Protein AF-A0A157SH17-F1 (afdb_monomer_lite)

Foldseek 3Di:
DPDPPPPPPDDDPVVVVVVPVVCVPPVDDDDDDDDDDDDPVVVVVLVVVCVVVVHDSVVSVVVVCVVVVPPDDPVVVVVPVCPPPPDPPDPDDPPDPDDDPPDDD

pLDDT: mean 72.51, std 17.12, range [37.06, 94.5]

Organism: NCBI:txid288768

Secondary structure (DSSP, 8-state):
--SSGGG-SS--GGGTTHHHHHHHHH--PPPPP------HHHHHHHHHHHHHHT--HHHHHHHHHHHHH--PPPHHHHHTTT--TT----SS-PPPPPPPPPPP-

InterPro domains:
  IPR010985 Ribbon-helix-helix [SSF47598] (30-72)

Radius of gyration: 25.71 Å; chains: 1; bounding box: 42×43×70 Å

Structure (mmCIF, N/CA/C/O backbone):
data_AF-A0A157SH17-F1
#
_entry.id   AF-A0A157SH17-F1
#
loop_
_atom_site.group_PDB
_atom_site.id
_atom_site.type_symbol
_atom_site.label_atom_id
_atom_site.label_alt_id
_atom_site.label_comp_id
_atom_site.label_asym_id
_atom_site.label_entity_id
_atom_site.label_seq_id
_atom_site.pdbx_PDB_ins_code
_atom_site.Cartn_x
_atom_site.Cartn_y
_atom_site.Cartn_z
_atom_site.occupancy
_atom_site.B_iso_or_equiv
_atom_site.auth_seq_id
_atom_site.auth_comp_id
_atom_site.auth_asym_id
_atom_site.auth_atom_id
_atom_site.pdbx_PDB_model_num
ATOM 1 N N . MET A 1 1 ? 12.910 24.120 8.306 1.00 40.22 1 MET A N 1
ATOM 2 C CA . MET A 1 1 ? 12.489 24.328 9.717 1.00 40.22 1 MET A CA 1
ATOM 3 C C . MET A 1 1 ? 11.137 25.049 9.908 1.00 40.22 1 MET A C 1
ATOM 5 O O . MET A 1 1 ? 10.717 25.161 11.049 1.00 40.22 1 MET A O 1
ATOM 9 N N . LYS A 1 2 ? 10.405 25.507 8.871 1.00 45.53 2 LYS A N 1
ATOM 10 C CA . LYS A 1 2 ? 9.163 26.309 9.040 1.00 45.53 2 LYS A CA 1
ATOM 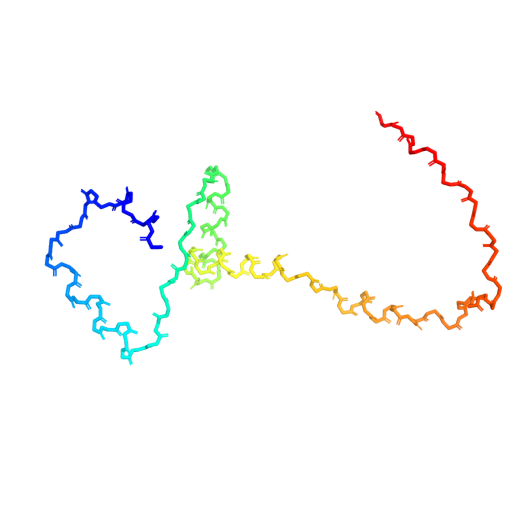11 C C . LYS A 1 2 ? 7.932 25.734 8.308 1.00 45.53 2 LYS A C 1
ATOM 13 O O . LYS A 1 2 ? 7.351 26.410 7.471 1.00 45.53 2 LYS A O 1
ATOM 18 N N . GLY A 1 3 ? 7.554 24.481 8.574 1.00 37.06 3 GLY A N 1
ATOM 19 C CA . GLY A 1 3 ? 6.395 23.852 7.903 1.00 37.06 3 GLY A CA 1
ATOM 20 C C . GLY A 1 3 ? 5.394 23.123 8.807 1.00 37.06 3 GLY A C 1
ATOM 21 O O . GLY A 1 3 ? 4.271 22.874 8.384 1.00 37.06 3 GLY A O 1
ATOM 22 N N . TRP A 1 4 ? 5.766 22.802 10.050 1.00 43.00 4 TRP A N 1
ATOM 23 C CA . TRP A 1 4 ? 5.054 21.800 10.860 1.00 43.00 4 TRP A CA 1
ATOM 24 C C . TRP A 1 4 ? 4.107 22.374 11.934 1.00 43.00 4 TRP A C 1
ATOM 26 O O . TRP A 1 4 ? 3.483 21.626 12.674 1.00 43.00 4 TRP A O 1
ATOM 36 N N . MET A 1 5 ? 3.928 23.698 12.004 1.00 42.94 5 MET A N 1
ATOM 37 C CA . MET A 1 5 ? 3.119 24.351 13.052 1.00 42.94 5 MET A CA 1
ATOM 38 C C . MET A 1 5 ? 1.604 24.427 12.782 1.00 42.94 5 MET A C 1
ATOM 40 O O . MET A 1 5 ? 0.872 24.976 13.600 1.00 42.94 5 MET A O 1
ATOM 44 N N . ARG A 1 6 ? 1.086 23.887 11.670 1.00 50.25 6 ARG A N 1
ATOM 45 C CA . ARG A 1 6 ? -0.338 24.069 11.315 1.00 50.25 6 ARG A CA 1
ATOM 46 C C . ARG A 1 6 ? -1.328 23.154 12.046 1.00 50.25 6 ARG A C 1
ATOM 48 O O . ARG A 1 6 ? -2.520 23.426 11.971 1.00 50.25 6 ARG A O 1
ATOM 55 N N . ASN A 1 7 ? -0.875 22.143 12.792 1.00 44.22 7 ASN A N 1
ATOM 56 C CA . ASN A 1 7 ? -1.771 21.169 13.437 1.00 44.22 7 ASN A CA 1
ATOM 57 C C . ASN A 1 7 ? -1.687 21.155 14.977 1.00 44.22 7 ASN A C 1
ATOM 59 O O . ASN A 1 7 ? -1.849 20.125 15.618 1.00 44.22 7 ASN A O 1
ATOM 63 N N . ALA A 1 8 ? -1.419 22.312 15.589 1.00 44.31 8 ALA A N 1
ATOM 64 C CA . ALA A 1 8 ? -1.198 22.450 17.032 1.00 44.31 8 ALA A CA 1
ATOM 65 C C . ALA A 1 8 ? -2.444 22.891 17.832 1.00 44.31 8 ALA A C 1
ATOM 67 O O . ALA A 1 8 ? -2.308 23.483 18.898 1.00 44.31 8 ALA A O 1
ATOM 68 N N . ARG A 1 9 ? -3.674 22.656 17.344 1.00 49.47 9 ARG A N 1
ATOM 69 C CA . ARG A 1 9 ? -4.890 23.131 18.048 1.00 49.47 9 ARG A CA 1
ATOM 70 C C . ARG A 1 9 ? -5.426 22.156 19.111 1.00 49.47 9 ARG A C 1
ATOM 72 O O . ARG A 1 9 ? -6.376 22.493 19.809 1.00 49.47 9 ARG A O 1
ATOM 79 N N . ARG A 1 10 ? -4.838 20.965 19.276 1.00 52.31 10 ARG A N 1
ATOM 80 C CA . ARG A 1 10 ? -5.319 19.965 20.250 1.00 52.31 10 ARG A CA 1
ATOM 81 C C . ARG A 1 10 ? -4.201 19.107 20.857 1.00 52.31 10 ARG A C 1
ATOM 83 O O . ARG A 1 10 ? -4.326 17.893 20.884 1.00 52.31 10 ARG A O 1
ATOM 90 N N . ILE A 1 11 ? -3.092 19.696 21.308 1.00 50.94 11 ILE A N 1
ATOM 91 C CA . ILE A 1 11 ? -2.073 18.939 22.062 1.00 50.94 11 ILE A CA 1
ATOM 92 C C . ILE A 1 11 ? -1.607 19.785 23.249 1.00 50.94 11 ILE A C 1
ATOM 94 O O . ILE A 1 11 ? -1.190 20.931 23.086 1.00 50.94 11 ILE A O 1
ATOM 98 N N . ASN A 1 12 ? -1.762 19.236 24.453 1.00 50.91 12 ASN A N 1
ATOM 99 C CA . ASN A 1 12 ? -1.508 19.907 25.723 1.00 50.91 12 ASN A CA 1
ATOM 100 C C . ASN A 1 12 ? 0.009 19.975 25.999 1.00 50.91 12 ASN A C 1
ATOM 102 O O . ASN A 1 12 ? 0.761 19.075 25.633 1.00 50.91 12 ASN A O 1
ATOM 106 N N . LYS A 1 13 ? 0.478 21.041 26.654 1.00 52.53 13 LYS A N 1
ATOM 107 C CA . LYS A 1 13 ? 1.909 21.408 26.775 1.00 52.53 13 LYS A CA 1
ATOM 108 C C . LYS A 1 13 ? 2.792 20.347 27.469 1.00 52.53 13 LYS A C 1
ATOM 110 O O 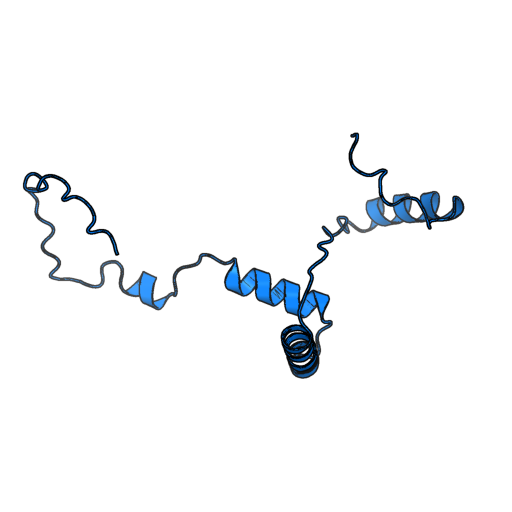. LYS A 1 13 ? 4.006 20.365 27.302 1.00 52.53 13 LYS A O 1
ATOM 115 N N . HIS A 1 14 ? 2.188 19.416 28.209 1.00 45.84 14 HIS A N 1
ATOM 116 C CA . HIS A 1 14 ? 2.873 18.326 28.919 1.00 45.84 14 HIS A CA 1
ATOM 117 C C . HIS A 1 14 ? 3.261 17.128 28.029 1.00 45.84 14 HIS A C 1
ATOM 119 O O . HIS A 1 14 ? 4.019 16.270 28.468 1.00 45.84 14 HIS A O 1
ATOM 125 N N . ASP A 1 15 ? 2.801 17.083 26.777 1.00 52.09 15 ASP A N 1
ATOM 126 C CA . ASP A 1 15 ? 3.048 15.965 25.847 1.00 52.09 15 ASP A CA 1
ATOM 127 C C . ASP A 1 15 ? 4.415 16.061 25.124 1.00 52.09 15 ASP A C 1
ATOM 129 O O . ASP A 1 15 ? 4.925 15.114 24.524 1.00 52.09 15 ASP A O 1
ATOM 133 N N . TRP A 1 16 ? 5.054 17.233 25.196 1.00 48.91 16 TRP A N 1
ATOM 134 C CA . TRP A 1 16 ? 6.260 17.545 24.418 1.00 48.91 16 TRP A CA 1
ATOM 135 C C . TRP A 1 16 ? 7.543 16.937 24.997 1.00 48.91 16 TRP A C 1
ATOM 137 O O . TRP A 1 16 ? 8.506 16.731 24.264 1.00 48.91 16 TRP A O 1
ATOM 147 N N . ALA A 1 17 ? 7.576 16.639 26.299 1.00 50.81 17 ALA A N 1
ATOM 148 C CA . ALA A 1 17 ? 8.765 16.081 26.946 1.00 50.81 17 ALA A CA 1
ATOM 149 C C . ALA A 1 17 ? 8.884 14.554 26.770 1.00 50.81 17 ALA A C 1
ATOM 151 O O . ALA A 1 17 ? 9.994 14.029 26.730 1.00 50.81 17 ALA A O 1
ATOM 152 N N . TYR A 1 18 ? 7.762 13.841 26.624 1.00 49.41 18 TYR A N 1
ATOM 153 C CA . TYR A 1 18 ? 7.747 12.373 26.557 1.00 49.41 18 TYR A CA 1
ATOM 154 C C . TYR A 1 18 ? 8.083 11.814 25.168 1.00 49.41 18 TYR A C 1
ATOM 156 O O . TYR A 1 18 ? 8.689 10.751 25.054 1.00 49.41 18 TYR A O 1
ATOM 164 N N . THR A 1 19 ? 7.746 12.532 24.098 1.00 52.25 19 THR A N 1
ATOM 165 C CA . THR A 1 19 ? 7.995 12.083 22.718 1.00 52.25 19 THR A CA 1
ATOM 166 C C . THR A 1 19 ? 9.453 12.251 22.269 1.00 52.25 19 THR A C 1
ATOM 168 O O . THR A 1 19 ? 9.902 11.545 21.362 1.00 52.25 19 THR A O 1
ATOM 171 N N . TRP A 1 20 ? 10.230 13.132 22.912 1.00 45.88 20 TRP A N 1
ATOM 172 C CA . TRP A 1 20 ? 11.616 13.416 22.507 1.00 45.88 20 TRP A CA 1
ATOM 173 C C . TRP A 1 20 ? 12.639 12.405 23.052 1.00 45.88 20 TRP A C 1
ATOM 175 O O . TRP A 1 20 ? 13.612 12.087 22.371 1.00 45.88 20 TRP A O 1
ATOM 185 N N . THR A 1 21 ? 12.412 11.840 24.240 1.00 52.06 21 THR A N 1
ATOM 186 C CA . THR A 1 21 ? 13.332 10.862 24.852 1.00 52.06 21 THR A CA 1
ATOM 187 C C . THR A 1 21 ? 13.159 9.446 24.296 1.00 52.06 21 THR A C 1
ATOM 189 O O . THR A 1 21 ? 14.155 8.765 24.063 1.00 52.06 21 THR A O 1
ATOM 192 N N . TYR A 1 22 ? 11.931 9.011 23.990 1.00 50.34 22 TYR A N 1
ATOM 193 C CA . TYR A 1 22 ? 11.687 7.666 23.442 1.00 50.34 22 TYR A CA 1
ATOM 194 C C . TYR A 1 22 ? 12.191 7.489 22.004 1.00 50.34 22 TYR A C 1
ATOM 196 O O . TYR A 1 22 ? 12.727 6.437 21.654 1.00 50.34 22 TYR A O 1
ATOM 204 N N . THR A 1 23 ? 12.075 8.526 21.175 1.00 52.06 23 THR A N 1
ATOM 205 C CA . THR A 1 23 ? 12.447 8.458 19.752 1.00 52.06 23 THR A CA 1
ATOM 206 C C . THR A 1 23 ? 13.963 8.332 19.549 1.00 52.06 23 THR A C 1
ATOM 208 O O . THR A 1 23 ? 14.409 7.676 18.611 1.00 52.06 23 THR A O 1
ATOM 211 N N . CYS A 1 24 ? 14.765 8.890 20.463 1.00 49.16 24 CYS A N 1
ATOM 212 C CA . CYS A 1 24 ? 16.228 8.827 20.406 1.00 49.16 24 CYS A CA 1
ATOM 213 C C . CYS A 1 24 ? 16.794 7.474 20.891 1.00 49.16 24 CYS A C 1
ATOM 215 O O . CYS A 1 24 ? 17.859 7.061 20.447 1.00 49.16 24 CYS A O 1
ATOM 217 N N . PHE A 1 25 ? 16.076 6.762 21.771 1.00 47.31 25 PHE A N 1
ATOM 218 C CA . PHE A 1 25 ? 16.530 5.487 22.346 1.00 47.31 25 PHE A CA 1
ATOM 219 C C . PHE A 1 25 ? 16.056 4.247 21.559 1.00 47.31 25 PHE A C 1
ATOM 221 O O . PHE A 1 25 ? 16.693 3.203 21.635 1.00 47.31 25 PHE A O 1
ATOM 228 N N . MET A 1 26 ? 14.967 4.347 20.780 1.00 55.41 26 MET A N 1
ATOM 229 C CA . MET A 1 26 ? 14.326 3.192 20.115 1.00 55.41 26 MET A CA 1
ATOM 230 C C . MET A 1 26 ? 14.412 3.186 18.575 1.00 55.41 26 MET A C 1
ATOM 232 O O . MET A 1 26 ? 13.897 2.264 17.950 1.00 55.41 26 MET A O 1
ATOM 236 N N . GLY A 1 27 ? 15.021 4.193 17.935 1.00 50.12 27 GLY A N 1
ATOM 237 C CA . GLY A 1 27 ? 15.232 4.198 16.475 1.00 50.12 27 GLY A CA 1
ATOM 238 C C . GLY A 1 27 ? 13.954 4.209 15.616 1.00 50.12 27 GLY A C 1
ATOM 239 O O . GLY A 1 27 ? 14.006 3.911 14.425 1.00 50.12 27 GLY A O 1
ATOM 240 N N . VAL A 1 28 ? 12.795 4.545 16.190 1.00 55.47 28 VAL A N 1
ATOM 241 C CA . VAL A 1 28 ? 11.526 4.627 15.453 1.00 55.47 28 VAL A CA 1
ATOM 242 C C . VAL A 1 2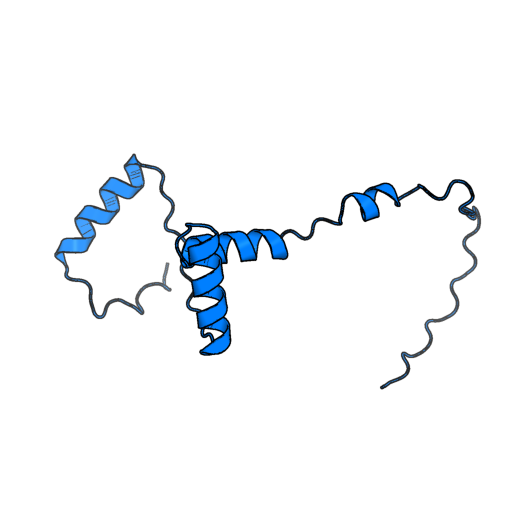8 ? 11.452 5.985 14.758 1.00 55.47 28 VAL A C 1
ATOM 244 O O . VAL A 1 28 ? 11.163 7.000 15.388 1.00 55.47 28 VAL A O 1
ATOM 247 N N . HIS A 1 29 ? 11.726 6.028 13.454 1.00 58.56 29 HIS A N 1
ATOM 248 C CA . HIS A 1 29 ? 11.519 7.245 12.669 1.00 58.56 29 HIS A CA 1
ATOM 249 C C . HIS A 1 29 ? 10.036 7.658 12.701 1.00 58.56 29 HIS A C 1
ATOM 251 O O . HIS A 1 29 ? 9.163 6.789 12.612 1.00 58.56 29 HIS A O 1
ATOM 257 N N . PRO A 1 30 ? 9.719 8.964 12.797 1.00 59.94 30 PRO A N 1
ATOM 258 C CA . PRO A 1 30 ? 8.340 9.423 12.715 1.00 59.94 30 PRO A CA 1
ATOM 259 C C . PRO A 1 30 ? 7.759 9.006 11.361 1.00 59.94 30 PRO A C 1
ATOM 261 O O . PRO A 1 30 ? 8.244 9.424 10.308 1.00 59.94 30 PRO A O 1
ATOM 264 N N . MET A 1 31 ? 6.738 8.150 11.390 1.00 72.88 31 MET A N 1
ATOM 265 C CA . MET A 1 31 ? 6.073 7.677 10.181 1.00 72.88 31 MET A CA 1
ATOM 266 C C . MET A 1 31 ? 5.423 8.858 9.456 1.00 72.88 31 MET A C 1
ATOM 268 O O . MET A 1 31 ? 4.673 9.631 10.055 1.00 72.88 31 MET A O 1
ATOM 272 N N . SER A 1 32 ? 5.689 8.989 8.156 1.00 70.56 32 SER A N 1
ATOM 273 C CA . SER A 1 32 ? 4.997 9.958 7.308 1.00 70.56 32 SER A CA 1
ATOM 274 C C . SER A 1 32 ? 3.497 9.654 7.297 1.00 70.56 32 SER A C 1
ATOM 276 O O . SER A 1 32 ? 3.089 8.561 6.902 1.00 70.56 32 SER A O 1
ATOM 278 N N . GLN A 1 33 ? 2.678 10.616 7.722 1.00 80.50 33 GLN A N 1
ATOM 279 C CA . GLN A 1 33 ? 1.223 10.493 7.726 1.00 80.50 33 GLN A CA 1
ATOM 280 C C . GLN A 1 33 ? 0.633 11.049 6.425 1.00 80.50 33 GLN A C 1
ATOM 282 O O . GLN A 1 33 ? 0.987 12.148 5.998 1.00 80.50 33 GLN A O 1
ATOM 287 N N . ILE A 1 34 ? -0.302 10.306 5.830 1.00 85.00 34 ILE A N 1
ATOM 288 C CA . ILE A 1 34 ? -1.082 10.717 4.656 1.00 85.00 34 ILE A CA 1
ATOM 289 C C . ILE A 1 34 ? -2.567 10.672 5.034 1.00 85.00 34 ILE A C 1
ATOM 291 O O . ILE A 1 34 ? -3.009 9.728 5.687 1.00 85.00 34 ILE A O 1
ATOM 295 N N . THR A 1 35 ? -3.329 11.688 4.625 1.00 89.19 35 THR A N 1
ATOM 296 C CA . THR A 1 35 ? -4.796 11.705 4.726 1.00 89.19 35 THR A CA 1
ATOM 297 C C . THR A 1 35 ? -5.373 11.443 3.341 1.00 89.19 35 THR A C 1
ATOM 299 O O . THR A 1 35 ? -5.100 12.207 2.416 1.00 89.19 35 THR A O 1
ATOM 302 N N . LEU A 1 36 ? -6.156 10.375 3.203 1.00 85.88 36 LEU A N 1
ATOM 303 C CA . LEU A 1 36 ? -6.771 9.946 1.949 1.00 85.88 36 LEU A CA 1
ATOM 304 C C . LEU A 1 36 ? -8.294 10.008 2.089 1.00 85.88 36 LEU A C 1
ATOM 306 O O . LEU A 1 36 ? -8.839 9.474 3.053 1.00 85.88 36 LEU A O 1
ATOM 310 N N . TYR A 1 37 ? -8.964 10.661 1.141 1.00 89.56 37 TYR A N 1
ATOM 311 C CA . TYR A 1 37 ? -10.421 10.624 1.037 1.00 89.56 37 TYR A CA 1
ATOM 312 C C . TYR A 1 37 ? -10.816 9.420 0.188 1.00 89.56 37 TYR A C 1
ATOM 314 O O . TYR A 1 37 ? -10.308 9.262 -0.921 1.00 89.56 37 TYR A O 1
ATOM 322 N N . LEU A 1 38 ? -11.697 8.584 0.725 1.00 90.06 38 LEU A N 1
ATOM 323 C CA . LEU A 1 38 ? -12.256 7.413 0.061 1.00 90.06 38 LEU A CA 1
ATOM 324 C C . LEU A 1 38 ? -13.773 7.576 0.023 1.00 90.06 38 LEU A C 1
ATOM 326 O O . LEU A 1 38 ? -14.352 8.126 0.959 1.00 90.06 38 LEU A O 1
ATOM 330 N N . ASP A 1 39 ? -14.401 7.116 -1.051 1.00 94.50 39 ASP A N 1
ATOM 331 C CA . ASP A 1 39 ? -15.846 6.920 -1.071 1.00 94.50 39 ASP A CA 1
ATOM 332 C C . ASP A 1 39 ? -16.239 5.702 -0.215 1.00 94.50 39 ASP A C 1
ATOM 334 O O . ASP A 1 39 ? -15.401 4.862 0.130 1.00 94.50 39 ASP A O 1
ATOM 338 N N . ASP A 1 40 ? -17.528 5.600 0.111 1.00 94.25 40 ASP A N 1
ATOM 339 C CA . ASP A 1 40 ? -18.047 4.554 0.996 1.00 94.25 40 ASP A CA 1
ATOM 340 C C . ASP A 1 40 ? -17.798 3.137 0.455 1.00 94.25 40 ASP A C 1
ATOM 342 O O . ASP A 1 40 ? -17.522 2.218 1.231 1.00 94.25 40 ASP A O 1
ATOM 346 N N . ALA A 1 41 ? -17.843 2.947 -0.869 1.00 94.06 41 ALA A N 1
ATOM 347 C CA . ALA A 1 41 ? -17.606 1.641 -1.476 1.00 94.06 41 ALA A CA 1
ATOM 348 C C . ALA A 1 41 ? -16.126 1.252 -1.371 1.00 94.06 41 ALA A C 1
ATOM 350 O O . ALA A 1 41 ? -15.804 0.131 -0.972 1.00 94.06 41 ALA A O 1
ATOM 351 N N . THR A 1 42 ? -15.214 2.186 -1.644 1.00 91.56 42 THR A N 1
ATOM 352 C CA . THR A 1 42 ? -13.774 1.948 -1.487 1.00 91.56 42 THR A CA 1
ATOM 353 C C . THR A 1 42 ? -13.397 1.713 -0.023 1.00 91.56 42 THR A C 1
ATOM 355 O O . THR A 1 42 ? -12.573 0.846 0.268 1.00 91.56 42 THR A O 1
ATOM 358 N N . GLN A 1 43 ? -14.018 2.427 0.920 1.00 92.38 43 GLN A N 1
ATOM 359 C CA . GLN A 1 43 ? -13.798 2.190 2.346 1.00 92.38 43 GLN A CA 1
ATOM 360 C C . GLN A 1 43 ? -14.248 0.780 2.764 1.00 92.38 43 GLN A C 1
ATOM 362 O O . GLN A 1 43 ? -13.515 0.105 3.485 1.00 92.38 43 GLN A O 1
ATOM 367 N N . ALA A 1 44 ? -15.398 0.305 2.275 1.00 94.31 44 ALA A N 1
ATOM 368 C CA . ALA A 1 44 ? -15.868 -1.053 2.549 1.00 94.31 44 ALA A CA 1
ATOM 369 C C . ALA A 1 44 ? -14.890 -2.124 2.031 1.00 94.31 44 ALA A C 1
ATOM 371 O O . ALA A 1 44 ? -14.592 -3.080 2.747 1.00 94.31 44 ALA A O 1
ATOM 372 N N . LEU A 1 45 ? -14.320 -1.926 0.836 1.00 92.94 45 LEU A N 1
ATOM 373 C CA . LEU A 1 45 ? -13.309 -2.829 0.273 1.00 92.94 45 LEU A CA 1
ATOM 374 C C . LEU A 1 45 ? -12.033 -2.885 1.123 1.00 92.94 45 LEU A C 1
ATOM 376 O O . LEU A 1 45 ? -11.487 -3.965 1.351 1.00 92.94 45 LEU A O 1
ATOM 380 N N . VAL A 1 46 ? -11.553 -1.732 1.604 1.00 92.75 46 VAL A N 1
ATOM 381 C CA . VAL A 1 46 ? -10.389 -1.674 2.505 1.00 92.75 46 VAL A CA 1
ATOM 382 C C . VAL A 1 46 ? -10.678 -2.429 3.799 1.00 92.75 46 VAL A C 1
ATOM 384 O O . VAL A 1 46 ? -9.813 -3.150 4.293 1.00 92.75 46 VAL A O 1
ATOM 387 N N . ASP A 1 47 ? -11.882 -2.275 4.345 1.00 92.88 47 ASP A N 1
ATOM 388 C CA . ASP A 1 47 ? -12.282 -2.895 5.606 1.00 92.88 47 ASP A CA 1
ATOM 389 C C . ASP A 1 47 ? -12.351 -4.417 5.489 1.00 92.88 47 ASP A C 1
ATOM 391 O O . ASP A 1 47 ? -11.753 -5.121 6.307 1.00 92.88 47 ASP A O 1
ATOM 395 N N . GLU A 1 48 ? -13.005 -4.918 4.441 1.00 94.38 48 GLU A N 1
ATOM 396 C CA . GLU A 1 48 ? -13.100 -6.347 4.149 1.00 94.38 48 GLU A CA 1
ATOM 397 C C . GLU A 1 48 ? -11.712 -6.958 3.924 1.00 94.38 48 GLU A C 1
ATOM 399 O O . GLU A 1 48 ? -11.365 -7.974 4.528 1.00 94.38 48 GLU A O 1
ATOM 404 N N . ALA A 1 49 ? -10.872 -6.312 3.112 1.00 92.44 49 ALA A N 1
ATOM 405 C CA . ALA A 1 49 ? -9.549 -6.830 2.789 1.00 92.44 49 ALA A CA 1
ATOM 406 C C . ALA A 1 49 ? -8.574 -6.764 3.980 1.00 92.44 49 ALA A C 1
ATOM 408 O O . ALA A 1 49 ? -7.755 -7.671 4.175 1.00 92.44 49 ALA A O 1
ATOM 409 N N . ALA A 1 50 ? -8.672 -5.728 4.817 1.00 93.00 50 ALA A N 1
ATOM 410 C CA . ALA A 1 50 ? -7.921 -5.640 6.065 1.00 93.00 50 ALA A CA 1
ATOM 411 C C . ALA A 1 50 ? -8.346 -6.750 7.041 1.00 93.00 50 ALA A C 1
ATOM 413 O O . ALA A 1 50 ? -7.491 -7.425 7.617 1.00 93.00 50 ALA A O 1
ATOM 414 N N . GLN A 1 51 ? -9.652 -7.003 7.168 1.00 92.12 51 GLN A N 1
ATOM 415 C CA . GLN A 1 51 ? -10.180 -8.076 8.010 1.00 92.12 51 GLN A CA 1
ATOM 416 C C . GLN A 1 51 ? -9.767 -9.464 7.501 1.00 92.12 51 GLN A C 1
ATOM 418 O O . GLN A 1 51 ? -9.275 -10.273 8.286 1.00 92.12 51 GLN A O 1
ATOM 423 N N . ALA A 1 52 ? -9.894 -9.723 6.198 1.00 92.12 52 ALA A N 1
ATOM 424 C CA . ALA A 1 52 ? -9.504 -10.987 5.573 1.00 92.12 52 ALA A CA 1
ATOM 425 C C . ALA A 1 52 ? -7.999 -11.279 5.708 1.00 92.12 52 ALA A C 1
ATOM 427 O O . ALA A 1 52 ? -7.600 -12.432 5.859 1.00 92.12 52 ALA A O 1
ATOM 428 N N . SER A 1 53 ? -7.159 -10.240 5.690 1.00 88.12 53 SER A N 1
ATOM 429 C CA . SER A 1 53 ? -5.708 -10.363 5.888 1.00 88.12 53 SER A CA 1
ATOM 430 C C . SER A 1 53 ? -5.272 -10.373 7.361 1.00 88.12 53 SER A C 1
ATOM 432 O O . SER A 1 53 ? -4.095 -10.604 7.640 1.00 88.12 53 SER A O 1
ATOM 434 N N . GLY A 1 54 ? -6.182 -10.107 8.308 1.00 92.81 54 GLY A N 1
ATOM 435 C CA . GLY A 1 54 ? -5.869 -9.973 9.736 1.00 92.81 54 GLY A CA 1
ATOM 436 C C . GLY A 1 54 ? -4.983 -8.765 10.071 1.00 92.81 54 GLY A C 1
ATOM 437 O O . GLY A 1 54 ? -4.332 -8.744 11.116 1.00 92.81 54 GLY A O 1
ATOM 438 N N . MET A 1 55 ? -4.916 -7.768 9.184 1.00 91.50 55 MET A N 1
ATOM 439 C CA . MET A 1 55 ? -4.073 -6.580 9.338 1.00 91.50 55 MET A CA 1
ATOM 440 C C . MET A 1 55 ? -4.901 -5.349 9.712 1.00 91.50 55 MET A C 1
ATOM 442 O O . MET A 1 55 ? -6.094 -5.256 9.438 1.00 91.50 55 MET A O 1
ATOM 446 N N . SER A 1 56 ? -4.256 -4.342 10.308 1.00 92.38 56 SER A N 1
ATOM 447 C CA . SER A 1 56 ? -4.894 -3.031 10.454 1.00 92.38 56 SER A CA 1
ATOM 448 C C . SER A 1 56 ? -5.040 -2.351 9.090 1.00 92.38 56 SER A C 1
ATOM 450 O O . SER A 1 56 ? -4.179 -2.506 8.223 1.00 92.38 56 SER A O 1
ATOM 452 N N . LYS A 1 57 ? -6.088 -1.535 8.919 1.00 90.25 57 LYS A N 1
ATOM 453 C CA . LYS A 1 57 ? -6.368 -0.807 7.666 1.00 90.25 57 LYS A CA 1
ATOM 454 C C . LYS A 1 57 ? -5.144 -0.037 7.155 1.00 90.25 57 LYS A C 1
ATOM 456 O O . LYS A 1 57 ? -4.753 -0.192 6.005 1.00 90.25 57 LYS A O 1
ATOM 461 N N . SER A 1 58 ? -4.471 0.723 8.025 1.00 88.12 58 SER A N 1
ATOM 462 C CA . SER A 1 58 ? -3.269 1.486 7.652 1.00 88.12 58 SER A CA 1
ATOM 463 C C . SER A 1 58 ? -2.108 0.593 7.208 1.00 88.12 58 SER A C 1
ATOM 465 O O . SER A 1 58 ? -1.387 0.948 6.278 1.00 88.12 58 SER A O 1
ATOM 467 N N . ARG A 1 59 ? -1.917 -0.569 7.852 1.00 88.62 59 ARG A N 1
ATOM 468 C CA . ARG A 1 59 ? -0.880 -1.530 7.452 1.00 88.62 59 ARG A CA 1
ATOM 469 C C . ARG A 1 59 ? -1.222 -2.160 6.106 1.00 88.62 59 ARG A C 1
ATOM 471 O O . ARG A 1 59 ? -0.347 -2.237 5.251 1.00 88.62 59 ARG A O 1
ATOM 478 N N . TRP A 1 60 ? -2.479 -2.550 5.918 1.00 93.69 60 TRP A N 1
ATOM 479 C CA . TRP A 1 60 ? -2.970 -3.124 4.671 1.00 93.69 60 TRP A CA 1
ATOM 480 C C . TRP A 1 60 ? -2.804 -2.150 3.497 1.00 93.69 60 TRP A C 1
ATOM 482 O O . TRP A 1 60 ? -2.218 -2.512 2.481 1.00 93.69 60 TRP A O 1
ATOM 492 N N . VAL A 1 61 ? -3.200 -0.883 3.667 1.00 91.44 61 VAL A N 1
ATOM 493 C CA . VAL A 1 61 ? -3.003 0.166 2.650 1.00 91.44 61 VAL A CA 1
ATOM 494 C C . VAL A 1 61 ? -1.515 0.388 2.360 1.00 91.44 61 VAL A C 1
ATOM 496 O O . VAL A 1 61 ? -1.133 0.544 1.204 1.00 91.44 61 VAL A O 1
ATOM 499 N N . ALA A 1 62 ? -0.648 0.366 3.376 1.00 89.19 62 ALA A N 1
ATOM 500 C CA . ALA A 1 62 ? 0.792 0.508 3.167 1.00 89.19 62 ALA A CA 1
ATOM 501 C C . ALA A 1 62 ? 1.398 -0.661 2.366 1.00 89.19 62 ALA A C 1
ATOM 503 O O . ALA A 1 62 ? 2.255 -0.425 1.515 1.00 89.19 62 ALA A O 1
ATOM 504 N N . GLU A 1 63 ? 0.961 -1.902 2.610 1.00 88.25 63 GLU A N 1
ATOM 505 C CA . GLU A 1 63 ? 1.353 -3.062 1.791 1.00 88.25 63 GLU A CA 1
ATOM 506 C C . GLU A 1 63 ? 0.829 -2.941 0.359 1.00 88.25 63 GLU A C 1
ATOM 508 O O . GLU A 1 63 ? 1.558 -3.213 -0.593 1.00 88.25 63 GLU A O 1
ATOM 513 N N . LEU A 1 64 ? -0.412 -2.477 0.194 1.00 89.38 64 LEU A N 1
ATOM 514 C CA . LEU A 1 64 ? -1.001 -2.246 -1.120 1.00 89.38 64 LEU A CA 1
ATOM 515 C C . LEU A 1 64 ? -0.173 -1.233 -1.919 1.00 89.38 64 LEU A C 1
ATOM 517 O O . LEU A 1 64 ? 0.188 -1.496 -3.063 1.00 89.38 64 LEU A O 1
ATOM 521 N N . ILE A 1 65 ? 0.193 -0.108 -1.297 1.00 88.12 65 ILE A N 1
ATOM 522 C CA . ILE A 1 65 ? 1.056 0.901 -1.919 1.00 88.12 65 ILE A CA 1
ATOM 523 C C . ILE A 1 65 ? 2.406 0.291 -2.287 1.00 88.12 65 ILE A C 1
ATOM 525 O O . ILE A 1 65 ? 2.852 0.504 -3.405 1.00 88.12 65 ILE A O 1
ATOM 529 N N . ARG A 1 66 ? 3.043 -0.498 -1.410 1.00 86.19 66 ARG A N 1
ATOM 530 C CA . ARG A 1 66 ? 4.306 -1.182 -1.744 1.00 86.19 66 ARG A CA 1
ATOM 531 C C . ARG A 1 66 ? 4.166 -2.069 -2.977 1.00 86.19 66 ARG A C 1
ATOM 533 O O . ARG A 1 66 ? 4.998 -1.976 -3.870 1.00 86.19 66 ARG A O 1
ATOM 540 N N . LYS A 1 67 ? 3.101 -2.871 -3.038 1.00 85.81 67 LYS A N 1
ATOM 541 C CA . LYS A 1 67 ? 2.837 -3.808 -4.136 1.00 85.81 67 LYS A CA 1
ATOM 542 C C . LYS A 1 67 ? 2.613 -3.114 -5.484 1.00 85.81 67 LYS A C 1
ATOM 544 O O . LYS A 1 67 ? 2.991 -3.661 -6.510 1.00 85.81 67 LYS A O 1
ATOM 549 N N . TYR A 1 68 ? 1.967 -1.948 -5.499 1.00 83.50 68 TYR A N 1
ATOM 550 C CA . TYR A 1 68 ? 1.709 -1.213 -6.746 1.00 83.50 68 TYR A CA 1
ATOM 551 C C . TYR A 1 68 ? 2.801 -0.198 -7.092 1.00 83.50 68 TYR A C 1
ATOM 553 O O . TYR A 1 68 ? 3.002 0.107 -8.263 1.00 83.50 68 TYR A O 1
ATOM 561 N N . ALA A 1 69 ? 3.503 0.338 -6.094 1.00 79.56 69 ALA A N 1
ATOM 562 C 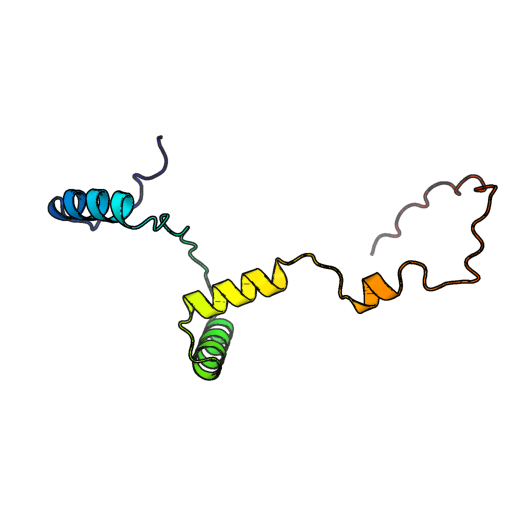CA . ALA A 1 69 ? 4.611 1.263 -6.301 1.00 79.56 69 ALA A CA 1
ATOM 563 C C . ALA A 1 69 ? 5.922 0.544 -6.641 1.00 79.56 69 ALA A C 1
ATOM 565 O O . ALA A 1 69 ? 6.840 1.192 -7.144 1.00 79.56 69 ALA A O 1
ATOM 566 N N . SER A 1 70 ? 6.028 -0.768 -6.399 1.00 71.81 70 SER A N 1
ATOM 567 C CA . SER A 1 70 ? 7.114 -1.575 -6.946 1.00 71.81 70 SER A CA 1
ATOM 568 C C . SER A 1 70 ? 6.985 -1.602 -8.470 1.00 71.81 70 SER A C 1
ATOM 570 O O . SER A 1 70 ? 6.233 -2.395 -9.029 1.00 71.81 70 SER A O 1
ATOM 572 N N . GLN A 1 71 ? 7.716 -0.714 -9.145 1.00 64.12 71 GLN A N 1
ATOM 573 C CA . GLN A 1 71 ? 7.858 -0.658 -10.606 1.00 64.12 71 GLN A CA 1
ATOM 574 C C . GLN A 1 71 ? 8.763 -1.785 -11.130 1.00 64.12 71 GLN A C 1
ATOM 576 O O . GLN A 1 71 ? 9.568 -1.590 -12.040 1.00 64.12 71 GLN A O 1
ATOM 581 N N . GLU A 1 72 ? 8.682 -2.961 -10.518 1.00 68.62 72 GLU A N 1
ATOM 582 C CA . GLU A 1 72 ? 9.439 -4.121 -10.953 1.00 68.62 72 GLU A CA 1
ATOM 583 C C . GLU A 1 72 ? 8.665 -4.796 -12.079 1.00 68.62 72 GLU A C 1
ATOM 585 O O . GLU A 1 72 ? 7.474 -5.097 -11.961 1.00 68.62 72 GLU A O 1
ATOM 590 N N . TRP A 1 73 ? 9.342 -4.994 -13.207 1.00 70.75 73 TRP A N 1
ATOM 591 C CA . TRP A 1 73 ? 8.784 -5.768 -14.303 1.00 70.75 73 TRP A CA 1
ATOM 592 C C . TRP A 1 73 ? 8.540 -7.201 -13.814 1.00 70.75 73 TRP A C 1
ATOM 594 O O . TRP A 1 73 ? 9.406 -7.752 -13.130 1.00 70.75 73 TRP A O 1
ATOM 604 N N . PRO A 1 74 ? 7.395 -7.822 -14.157 1.00 76.56 74 PRO A N 1
ATOM 605 C CA . PRO A 1 74 ? 7.150 -9.222 -13.842 1.00 76.56 74 PRO A CA 1
ATOM 606 C C . PRO A 1 74 ? 8.331 -10.083 -14.289 1.00 76.56 74 PRO A C 1
ATOM 608 O O . PRO A 1 74 ? 8.898 -9.845 -15.358 1.00 76.56 74 PRO A O 1
ATOM 611 N N . ALA A 1 75 ? 8.685 -11.092 -13.494 1.00 75.56 75 ALA A N 1
ATOM 612 C CA . ALA A 1 75 ? 9.800 -11.983 -13.810 1.00 75.56 75 ALA A CA 1
ATOM 613 C C . ALA A 1 75 ? 9.659 -12.602 -15.210 1.00 75.56 75 ALA A C 1
ATOM 615 O O . ALA A 1 75 ? 10.650 -12.718 -15.921 1.00 75.56 75 ALA A O 1
ATOM 616 N N . ASP A 1 76 ? 8.430 -12.892 -15.645 1.00 78.50 76 ASP A N 1
ATOM 617 C CA . ASP A 1 76 ? 8.133 -13.386 -16.992 1.00 78.50 76 ASP A CA 1
ATOM 618 C C . ASP A 1 76 ? 8.512 -12.372 -18.088 1.00 78.50 76 ASP A C 1
ATOM 620 O O . ASP A 1 76 ? 9.078 -12.746 -19.112 1.00 78.50 76 ASP A O 1
ATOM 624 N N . CYS A 1 77 ? 8.276 -11.074 -17.861 1.00 77.44 77 CYS A N 1
ATOM 625 C CA . CYS A 1 77 ? 8.691 -10.007 -18.779 1.00 77.44 77 CYS A CA 1
ATOM 626 C C . CYS A 1 77 ? 10.217 -9.870 -18.842 1.00 77.44 77 CYS A C 1
ATOM 628 O O . CYS A 1 77 ? 10.764 -9.599 -19.908 1.00 77.44 77 CYS A O 1
ATOM 630 N N . LEU A 1 78 ? 10.908 -10.072 -17.715 1.00 77.56 78 LEU A N 1
ATOM 631 C CA . LEU A 1 78 ? 12.372 -10.094 -17.674 1.00 77.56 78 LEU A CA 1
ATOM 632 C C . LEU A 1 78 ? 12.939 -11.353 -18.339 1.00 77.56 78 LEU A C 1
ATOM 634 O O . LEU A 1 78 ? 13.929 -11.263 -19.054 1.00 77.56 78 LEU A O 1
ATOM 638 N N . ALA A 1 79 ? 12.299 -12.508 -18.159 1.00 80.31 79 ALA A N 1
ATOM 639 C CA . ALA A 1 79 ? 12.703 -13.769 -18.776 1.00 80.31 79 ALA A CA 1
ATOM 640 C C . ALA A 1 79 ? 12.539 -13.750 -20.303 1.00 80.31 79 ALA A C 1
ATOM 642 O O . ALA A 1 79 ? 13.288 -14.412 -21.016 1.00 80.31 79 ALA A O 1
ATOM 643 N N . LEU A 1 80 ? 11.585 -12.963 -20.809 1.00 78.25 80 LEU A N 1
ATOM 644 C CA . LEU A 1 80 ? 11.405 -12.714 -22.239 1.00 78.25 80 LEU A CA 1
ATOM 645 C C . LEU A 1 80 ? 12.507 -11.826 -22.841 1.00 78.25 80 LEU A C 1
ATOM 647 O O . LEU A 1 80 ? 12.716 -11.863 -24.057 1.00 78.25 80 LEU A O 1
ATOM 651 N N . ALA A 1 81 ? 13.227 -11.040 -22.033 1.00 72.56 81 ALA A N 1
ATOM 652 C CA . ALA A 1 81 ? 14.322 -10.209 -22.522 1.00 72.56 81 ALA A CA 1
ATOM 653 C C . ALA A 1 81 ? 15.469 -11.100 -23.030 1.00 72.56 81 ALA A C 1
ATOM 655 O O . ALA A 1 81 ? 16.152 -11.768 -22.259 1.00 72.56 81 ALA A O 1
ATOM 656 N N . GLY A 1 82 ? 15.672 -11.124 -24.349 1.00 70.50 82 GLY A N 1
ATOM 657 C CA . GLY A 1 82 ? 16.677 -11.977 -24.992 1.00 70.50 82 GLY A CA 1
ATOM 658 C C . GLY A 1 82 ? 16.238 -13.426 -25.244 1.00 70.50 82 GLY A C 1
ATOM 659 O O . GLY A 1 82 ? 17.032 -14.202 -25.763 1.00 70.50 82 GLY A O 1
ATOM 660 N N . ALA A 1 83 ? 14.982 -13.797 -24.956 1.00 75.12 83 ALA A N 1
ATOM 661 C CA . ALA A 1 83 ? 14.440 -15.124 -25.288 1.00 75.12 83 ALA A CA 1
ATOM 662 C C . ALA A 1 83 ? 14.246 -15.343 -26.803 1.00 75.12 83 ALA A C 1
ATOM 664 O O . ALA A 1 83 ? 14.069 -16.472 -27.263 1.00 75.12 83 ALA A O 1
ATOM 665 N N . PHE A 1 84 ? 14.285 -14.270 -27.595 1.00 72.00 84 PHE A N 1
ATOM 666 C CA . PHE A 1 84 ? 14.225 -14.334 -29.051 1.00 72.00 84 PHE A CA 1
ATOM 667 C C . PHE A 1 84 ? 15.610 -14.665 -29.622 1.00 72.00 84 PHE A C 1
ATOM 669 O O . PHE A 1 84 ? 16.390 -13.769 -29.934 1.00 72.00 84 PHE A O 1
ATOM 676 N N . ALA A 1 85 ? 15.905 -15.961 -29.762 1.00 64.69 85 ALA A N 1
ATOM 677 C CA . ALA A 1 85 ? 17.165 -16.451 -30.333 1.00 64.69 85 ALA A CA 1
ATOM 678 C C . ALA A 1 85 ? 17.375 -16.022 -31.800 1.00 64.69 85 ALA A C 1
ATOM 680 O O . ALA A 1 85 ? 18.501 -15.765 -32.209 1.00 64.69 85 ALA A O 1
ATOM 681 N N . ASP A 1 86 ? 16.285 -15.893 -32.561 1.00 64.31 86 ASP A N 1
ATOM 682 C CA . ASP A 1 86 ? 16.258 -15.441 -33.960 1.00 64.31 86 ASP A CA 1
ATOM 683 C C . ASP A 1 86 ? 15.863 -13.958 -34.082 1.00 64.31 86 ASP A C 1
ATOM 685 O O . ASP A 1 86 ? 15.239 -13.538 -35.057 1.00 64.31 86 ASP A O 1
ATOM 689 N N . PHE A 1 87 ? 16.170 -13.130 -33.074 1.00 60.91 87 PHE A N 1
ATOM 690 C CA . PHE A 1 87 ? 16.004 -11.689 -33.239 1.00 60.91 87 PHE A CA 1
ATOM 691 C C . PHE A 1 87 ? 17.065 -11.201 -34.231 1.00 60.91 87 PHE A C 1
ATOM 693 O O . PHE A 1 87 ? 18.255 -11.309 -33.923 1.00 60.91 87 PHE A O 1
ATOM 700 N N . PRO A 1 88 ? 16.689 -10.665 -35.408 1.00 66.94 88 PRO A N 1
ATOM 701 C CA . PRO A 1 88 ? 17.661 -10.141 -36.348 1.00 66.94 88 PRO A CA 1
ATOM 702 C C . PRO A 1 88 ? 18.246 -8.862 -35.746 1.00 66.94 88 PRO A C 1
ATOM 704 O O . PRO A 1 88 ? 17.732 -7.762 -35.957 1.00 66.94 88 PRO A O 1
ATOM 707 N N . LEU A 1 89 ? 19.312 -9.012 -34.958 1.00 63.69 89 LEU A N 1
ATOM 708 C CA . LEU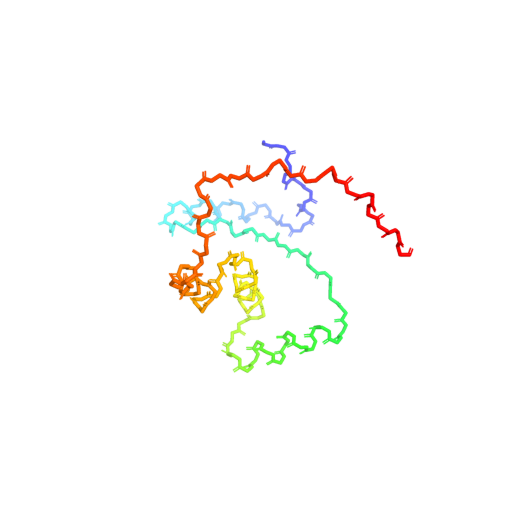 A 1 89 ? 20.201 -7.930 -34.567 1.00 63.69 89 LEU A CA 1
ATOM 709 C C . LEU A 1 89 ? 20.822 -7.416 -35.867 1.00 63.69 89 LEU A C 1
ATOM 711 O O . LEU A 1 89 ? 21.806 -7.957 -36.359 1.00 63.69 89 LEU A O 1
ATOM 715 N N . ARG A 1 90 ? 20.165 -6.439 -36.499 1.00 63.34 90 ARG A N 1
ATOM 716 C CA . ARG A 1 90 ? 20.690 -5.805 -37.706 1.00 63.34 90 ARG A CA 1
ATOM 717 C C . ARG A 1 90 ? 21.967 -5.064 -37.323 1.00 63.34 90 ARG A C 1
ATOM 719 O O . ARG A 1 90 ? 21.920 -4.183 -36.470 1.00 63.34 90 ARG A O 1
ATOM 726 N N . GLU A 1 91 ? 23.075 -5.423 -37.962 1.00 68.19 91 GLU A N 1
ATOM 727 C CA . GLU A 1 91 ? 24.346 -4.695 -37.851 1.00 68.19 91 GLU A CA 1
ATOM 728 C C . GLU A 1 91 ? 24.215 -3.276 -38.432 1.00 68.19 91 GLU A C 1
ATOM 730 O O . GLU A 1 91 ? 24.778 -2.330 -37.886 1.00 68.19 91 GLU A O 1
ATOM 735 N N . ASP A 1 92 ? 23.370 -3.120 -39.458 1.00 69.06 92 ASP A N 1
ATOM 736 C CA . ASP A 1 92 ? 23.000 -1.838 -40.053 1.00 69.06 92 ASP A CA 1
ATOM 737 C C . ASP A 1 92 ? 21.586 -1.430 -39.622 1.00 69.06 92 ASP A C 1
ATOM 739 O O . ASP A 1 92 ? 20.579 -2.009 -40.045 1.00 69.06 92 ASP A O 1
ATOM 743 N N . VAL A 1 93 ? 21.494 -0.406 -38.773 1.00 71.12 93 VAL A N 1
ATOM 744 C CA . VAL A 1 93 ? 20.222 0.254 -38.463 1.00 71.12 93 VAL A CA 1
ATOM 745 C C . VAL A 1 93 ? 19.869 1.142 -39.664 1.00 71.12 93 VAL A C 1
ATOM 747 O O . VAL A 1 93 ? 20.560 2.139 -39.878 1.00 71.12 93 VAL A O 1
ATOM 750 N N . PRO A 1 94 ? 18.838 0.821 -40.475 1.00 73.31 94 PRO A N 1
ATOM 751 C CA . PRO A 1 94 ? 18.403 1.731 -41.531 1.00 73.31 94 PRO A CA 1
ATOM 752 C C . PRO A 1 94 ? 17.963 3.057 -40.903 1.00 73.31 94 PRO A C 1
ATOM 754 O O . PRO A 1 94 ? 17.451 3.057 -39.780 1.00 73.31 94 PRO A O 1
ATOM 757 N N . GLU A 1 95 ? 18.141 4.175 -41.615 1.00 80.12 95 GLU A N 1
ATOM 758 C CA . GLU A 1 95 ? 17.626 5.470 -41.161 1.00 80.12 95 GLU A CA 1
ATOM 759 C C . GLU A 1 95 ? 16.156 5.320 -40.759 1.00 80.12 95 GLU A C 1
ATOM 761 O O . GLU A 1 95 ? 15.319 4.851 -41.539 1.00 80.12 95 GLU A O 1
ATOM 766 N N . LEU A 1 96 ? 15.862 5.659 -39.501 1.00 79.81 96 LEU A N 1
ATOM 767 C CA . LEU A 1 96 ? 14.506 5.595 -38.983 1.00 79.81 96 LEU A CA 1
ATOM 768 C C . 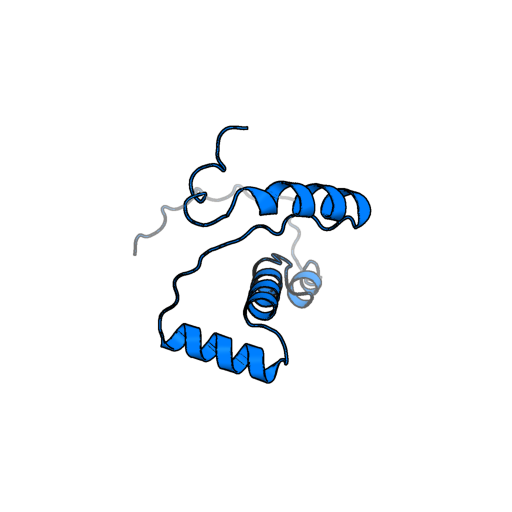LEU A 1 96 ? 13.629 6.518 -39.841 1.00 79.81 96 LEU A C 1
ATOM 770 O O . LEU A 1 96 ? 14.023 7.660 -40.094 1.00 79.81 96 LEU A O 1
ATOM 774 N N . PRO A 1 97 ? 12.453 6.054 -40.298 1.00 80.88 97 PRO A N 1
ATOM 775 C CA . PRO A 1 97 ? 11.533 6.919 -41.016 1.00 80.88 97 PRO A CA 1
ATOM 776 C C . PRO A 1 97 ? 11.169 8.119 -40.138 1.00 80.88 97 PRO A C 1
ATOM 778 O O . PRO A 1 97 ? 11.097 8.005 -38.912 1.00 80.88 97 PRO A O 1
ATOM 781 N N . ALA A 1 98 ? 10.948 9.270 -40.776 1.00 85.00 98 ALA A N 1
ATOM 782 C CA . ALA A 1 98 ? 10.538 10.480 -40.077 1.00 85.00 98 ALA A CA 1
ATOM 783 C C . ALA A 1 98 ? 9.296 10.204 -39.217 1.00 85.00 98 ALA A C 1
ATOM 785 O O . ALA A 1 98 ? 8.357 9.545 -39.672 1.00 85.00 98 ALA A O 1
ATOM 786 N N . ASP A 1 99 ? 9.317 10.704 -37.980 1.00 84.38 99 ASP A N 1
ATOM 787 C CA . ASP A 1 99 ? 8.229 10.517 -37.026 1.00 84.38 99 ASP A CA 1
ATOM 788 C C . ASP A 1 99 ? 6.910 11.007 -37.633 1.00 84.38 99 ASP A C 1
ATOM 790 O O . ASP A 1 99 ? 6.804 12.142 -38.112 1.00 84.38 99 ASP A O 1
ATOM 794 N N . VAL A 1 100 ? 5.913 10.125 -37.665 1.00 87.00 100 VAL A N 1
ATOM 795 C CA . VAL A 1 100 ? 4.603 10.457 -38.220 1.00 87.00 100 VAL A CA 1
ATOM 796 C C . VAL A 1 100 ? 3.764 11.138 -37.144 1.00 87.00 100 VAL A C 1
ATOM 798 O O . VAL A 1 100 ? 3.751 10.693 -35.994 1.00 87.00 100 VAL A O 1
ATOM 801 N N . PRO A 1 101 ? 3.025 12.208 -37.481 1.00 87.62 101 PRO A N 1
ATOM 802 C CA . PRO A 1 101 ? 2.205 12.900 -36.502 1.00 87.62 101 PRO A CA 1
ATOM 803 C C . PRO A 1 101 ? 1.189 11.934 -35.886 1.00 87.62 101 PRO A C 1
ATOM 805 O O . PRO A 1 101 ? 0.451 11.244 -36.594 1.00 87.62 101 PRO A O 1
ATOM 808 N N . ARG A 1 102 ? 1.156 11.889 -34.547 1.00 84.12 102 ARG A N 1
ATOM 809 C CA . ARG A 1 102 ? 0.200 11.081 -33.785 1.00 84.12 102 ARG A CA 1
ATOM 810 C C . ARG A 1 102 ? -1.215 11.440 -34.236 1.00 84.12 102 ARG A C 1
ATOM 812 O O . ARG A 1 102 ? -1.638 12.582 -34.072 1.00 84.12 102 ARG A O 1
ATOM 819 N N . ALA A 1 103 ? -1.939 10.460 -34.774 1.00 77.81 103 ALA A N 1
ATOM 820 C CA . ALA A 1 103 ? -3.352 10.626 -35.077 1.00 77.81 103 ALA A CA 1
ATOM 821 C C . ALA A 1 103 ? -4.090 10.985 -33.778 1.00 77.81 103 ALA A C 1
ATOM 823 O O . ALA A 1 103 ? -4.010 10.252 -32.789 1.00 77.81 103 ALA A O 1
ATOM 824 N N . GLY A 1 104 ? -4.729 12.155 -33.765 1.00 77.06 104 GLY A N 1
ATOM 825 C CA . GLY A 1 104 ? -5.602 12.568 -32.672 1.00 77.06 104 GLY A CA 1
ATOM 826 C C . GLY A 1 104 ? -6.806 11.632 -32.576 1.00 77.06 104 GLY A C 1
ATOM 827 O O . GLY A 1 104 ? -7.272 11.132 -33.601 1.00 77.06 104 GLY A O 1
ATOM 828 N N . PHE A 1 105 ? -7.258 11.379 -31.349 1.00 60.62 105 PHE A N 1
ATOM 829 C CA . PHE A 1 105 ? -8.506 10.669 -31.072 1.00 60.62 105 PHE A CA 1
ATOM 830 C C . PHE A 1 105 ? -9.699 11.619 -31.171 1.00 60.62 105 PHE A C 1
ATOM 832 O O . PHE A 1 105 ? -9.539 12.790 -30.751 1.00 60.62 105 PHE A O 1
#

Sequence (105 aa):
MKGWMRNARRINKHDWAYTWTYTCFMGVHPMSQITLYLDDATQALVDEAAQASGMSKSRWVAELIRKYASQEWPADCLALAGAFADFPLREDVPELPADVPRAGF